Protein AF-A0AAN5IBJ8-F1 (afdb_monomer_lite)

Organism: NCBI:txid1317129

Foldseek 3Di:
DDPPDDADDFLAKWWFQQPPPLQSQAIAIKTFHDDDPPQKTWMAGAEPCRPVSIDIDHLADQGTGFPCLCVQQVTAYAYYDDPPQPQDPVRHRPSGDDPVVVCVVPVGHHDDRVSYHDDDPVRQPDDFQDWDWDQNPVVRDIAIWTFHDDRPPDTRIDGPPDDD

pLDDT: mean 85.01, std 14.8, range [40.03, 97.94]

Secondary structure (DSSP, 8-state):
---------TTEEEEEE-TT-TT--EEEEEEEEEE-GGGEEEEEESBGGGTTT-EEEETT-TTEE-TTHHHHHT-EEE--BSTT--B-TTS-B-SB--HHHHHHHH--EEPPGGGS----GGG----TT-EEEEEETTTTEEEEEEEEEEETT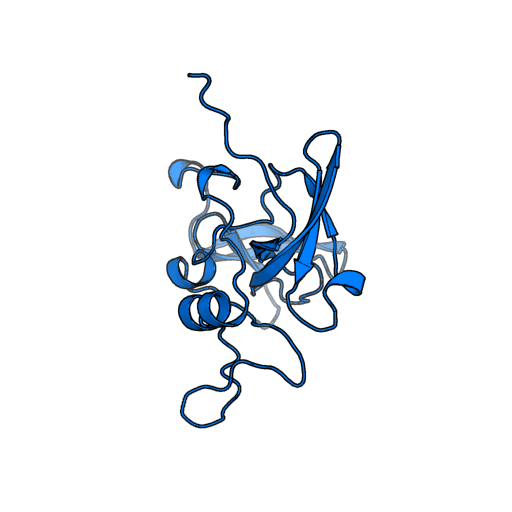EEEEEETTS--

Structure (mmCIF, N/CA/C/O backbone):
data_AF-A0AAN5IBJ8-F1
#
_entry.id   AF-A0AAN5IBJ8-F1
#
loop_
_atom_site.group_PDB
_atom_site.id
_atom_site.type_symbol
_atom_site.label_atom_id
_atom_site.label_alt_id
_atom_site.label_comp_id
_atom_site.label_asym_id
_atom_site.label_entity_id
_atom_site.label_seq_id
_atom_site.pdbx_PDB_ins_code
_atom_site.Cartn_x
_atom_site.Cartn_y
_atom_site.Cartn_z
_atom_site.occupancy
_atom_site.B_iso_or_equiv
_atom_site.auth_seq_id
_atom_site.auth_comp_id
_atom_site.auth_asym_id
_atom_site.auth_atom_id
_atom_site.pdbx_PDB_model_num
ATOM 1 N N . LYS A 1 1 ? -35.094 -5.297 6.565 1.00 40.03 1 LYS A N 1
ATOM 2 C CA . LYS A 1 1 ? -33.760 -5.161 7.195 1.00 40.03 1 LYS A CA 1
ATOM 3 C C . LYS A 1 1 ? -32.891 -4.425 6.191 1.00 40.03 1 LYS A C 1
ATOM 5 O O . LYS A 1 1 ? -32.681 -4.975 5.120 1.00 40.03 1 LYS A O 1
ATOM 10 N N . SER A 1 2 ? -32.530 -3.168 6.447 1.00 42.41 2 SER A N 1
ATOM 11 C CA . SER A 1 2 ? -31.579 -2.462 5.586 1.00 42.41 2 SER A CA 1
ATOM 12 C C . SER A 1 2 ? -30.247 -3.205 5.662 1.00 42.41 2 SER A C 1
ATOM 14 O O . SER A 1 2 ? -29.750 -3.482 6.752 1.00 42.41 2 SER A O 1
ATOM 16 N N . PHE A 1 3 ? -29.704 -3.598 4.514 1.00 45.28 3 PHE A N 1
ATOM 17 C CA . PHE A 1 3 ? -28.319 -4.032 4.442 1.00 45.28 3 PHE A CA 1
ATOM 18 C C . PHE A 1 3 ? -27.484 -2.782 4.686 1.00 45.28 3 PHE A C 1
ATOM 20 O O . PHE A 1 3 ? -27.369 -1.927 3.813 1.00 45.28 3 PHE A O 1
ATOM 27 N N . GLN A 1 4 ? -27.000 -2.614 5.912 1.00 48.22 4 GLN A N 1
ATOM 28 C CA . GLN A 1 4 ? -26.005 -1.598 6.201 1.00 48.22 4 GLN A CA 1
ATOM 29 C C . GLN A 1 4 ? -24.737 -2.066 5.487 1.00 48.22 4 GLN A C 1
ATOM 31 O O . GLN A 1 4 ? -24.116 -3.042 5.905 1.00 48.22 4 GLN A O 1
ATOM 36 N N . THR A 1 5 ? -24.418 -1.453 4.346 1.00 61.84 5 THR A N 1
ATOM 37 C CA . THR A 1 5 ? -23.117 -1.628 3.697 1.00 61.84 5 THR A CA 1
ATOM 38 C C . THR A 1 5 ? -22.049 -1.384 4.752 1.00 61.84 5 THR A C 1
ATOM 40 O O . THR A 1 5 ? -22.110 -0.379 5.467 1.00 61.84 5 THR A O 1
ATOM 43 N N . ALA A 1 6 ? -21.133 -2.340 4.914 1.00 77.81 6 ALA A N 1
ATOM 44 C CA . ALA A 1 6 ? -20.045 -2.197 5.866 1.00 77.81 6 ALA A CA 1
ATOM 45 C C . ALA A 1 6 ? -19.280 -0.902 5.541 1.00 77.81 6 ALA A C 1
ATOM 47 O O . ALA A 1 6 ? -19.110 -0.557 4.374 1.00 77.81 6 ALA A O 1
ATOM 48 N N . ALA A 1 7 ? -18.858 -0.174 6.570 1.00 90.69 7 ALA A N 1
ATOM 49 C CA . ALA A 1 7 ? -18.053 1.035 6.434 1.00 90.69 7 ALA A CA 1
ATOM 50 C C . ALA A 1 7 ? -16.693 0.821 7.101 1.00 90.69 7 ALA A C 1
ATOM 52 O O . ALA A 1 7 ? -16.579 -0.010 8.008 1.00 90.69 7 ALA A O 1
ATOM 53 N N . TRP A 1 8 ? -15.687 1.582 6.672 1.00 95.88 8 TRP A N 1
ATOM 54 C CA . TRP A 1 8 ? -14.395 1.648 7.350 1.00 95.88 8 TRP A CA 1
ATOM 55 C C . TRP A 1 8 ? -14.576 2.014 8.826 1.00 95.88 8 TRP A C 1
ATOM 57 O O . TRP A 1 8 ? -15.427 2.833 9.179 1.00 95.88 8 TRP A O 1
ATOM 67 N N . GLN A 1 9 ? -13.785 1.388 9.694 1.00 96.94 9 GLN A N 1
ATOM 68 C CA . GLN A 1 9 ? -13.801 1.614 11.139 1.00 96.94 9 GLN A CA 1
ATOM 69 C C . GLN A 1 9 ? -12.374 1.799 11.641 1.00 96.94 9 GLN A C 1
ATOM 71 O O . GLN A 1 9 ? -11.435 1.238 11.078 1.00 96.94 9 GLN A O 1
ATOM 76 N N . VAL A 1 10 ? -12.229 2.566 12.722 1.00 97.06 10 VAL A N 1
ATOM 77 C CA . VAL A 1 10 ? -10.973 2.640 13.478 1.00 97.06 10 VAL A CA 1
ATOM 78 C C . VAL A 1 10 ? -10.557 1.228 13.891 1.00 97.06 10 VAL A C 1
ATOM 80 O O . VAL A 1 10 ? -11.409 0.386 14.178 1.00 97.06 10 VAL A O 1
ATOM 83 N N . ASP A 1 11 ? -9.251 0.975 13.868 1.00 96.25 11 ASP A N 1
ATOM 84 C CA . ASP A 1 11 ? -8.629 -0.323 14.142 1.00 96.25 11 ASP A CA 1
ATOM 85 C C . ASP A 1 11 ? -8.910 -1.430 13.116 1.00 96.25 11 ASP A C 1
ATOM 87 O O . ASP A 1 11 ? -8.517 -2.582 13.324 1.00 96.25 11 ASP A O 1
ATOM 91 N N . MET A 1 12 ? -9.532 -1.105 11.976 1.00 97.75 12 MET A N 1
ATOM 92 C CA . MET A 1 12 ? -9.463 -2.002 10.827 1.00 97.75 12 MET A CA 1
ATOM 93 C C . MET A 1 12 ? -8.039 -2.051 10.276 1.00 97.75 12 MET A C 1
ATOM 95 O O . MET A 1 12 ? -7.380 -1.015 10.169 1.00 97.75 12 MET A O 1
ATOM 99 N N . VAL A 1 13 ? -7.584 -3.244 9.904 1.00 97.00 13 VAL A N 1
ATOM 100 C CA . VAL A 1 13 ? -6.256 -3.469 9.328 1.00 97.00 13 VAL A CA 1
ATOM 101 C C . VAL A 1 13 ? -6.323 -3.844 7.857 1.00 97.00 13 VAL A C 1
ATOM 103 O O . VAL A 1 13 ? -7.289 -4.453 7.388 1.00 97.00 13 VAL A O 1
ATOM 106 N N . CYS A 1 14 ? -5.274 -3.458 7.144 1.00 97.12 14 CYS A N 1
ATOM 107 C CA . CYS A 1 14 ? -5.078 -3.678 5.721 1.00 97.12 14 CYS A CA 1
ATOM 108 C C . CYS A 1 14 ? -3.578 -3.695 5.399 1.00 97.12 14 CYS A C 1
ATOM 110 O O . CYS A 1 14 ? -2.739 -3.591 6.294 1.00 97.12 14 CYS A O 1
ATOM 112 N N . GLU A 1 15 ? -3.244 -3.823 4.124 1.00 95.94 15 GLU A N 1
ATOM 113 C CA . GLU A 1 15 ? -1.896 -3.604 3.609 1.00 95.94 15 GLU A CA 1
ATOM 114 C C . GLU A 1 15 ? -1.864 -2.263 2.866 1.00 95.94 15 GLU A C 1
ATOM 116 O O . GLU A 1 15 ? -2.854 -1.856 2.253 1.00 95.94 15 GLU A O 1
ATOM 121 N N . MET A 1 16 ? -0.745 -1.546 2.926 1.00 94.06 16 MET A N 1
ATOM 122 C CA . MET A 1 16 ? -0.589 -0.253 2.261 1.00 94.06 16 MET A CA 1
ATOM 123 C C . MET A 1 16 ? 0.726 -0.174 1.502 1.00 94.06 16 MET A C 1
ATOM 125 O O . MET A 1 16 ? 1.728 -0.769 1.898 1.00 94.06 16 MET A O 1
ATOM 129 N N . PHE A 1 17 ? 0.713 0.600 0.423 1.00 90.62 17 PHE A N 1
ATOM 130 C CA . PHE A 1 17 ? 1.935 1.011 -0.244 1.00 90.62 17 PHE A CA 1
ATOM 131 C C . PHE A 1 17 ? 2.742 1.930 0.673 1.00 90.62 17 PHE A C 1
ATOM 133 O O . PHE A 1 17 ? 2.189 2.872 1.251 1.00 90.62 17 PHE A O 1
ATOM 140 N N . ASP A 1 18 ? 4.041 1.676 0.786 1.00 80.44 18 ASP A N 1
ATOM 141 C CA . ASP A 1 18 ? 4.931 2.548 1.536 1.00 80.44 18 ASP A CA 1
ATOM 142 C C . ASP A 1 18 ? 5.433 3.684 0.645 1.00 80.44 18 ASP A C 1
ATOM 144 O O . ASP A 1 18 ? 6.343 3.514 -0.159 1.00 80.44 18 ASP A O 1
ATOM 148 N N . ALA A 1 19 ? 4.835 4.867 0.782 1.00 69.31 19 ALA A N 1
ATOM 149 C CA . ALA A 1 19 ? 5.264 6.039 0.021 1.00 69.31 19 ALA A CA 1
ATOM 150 C C . ALA A 1 19 ? 6.676 6.525 0.404 1.00 69.31 19 ALA A C 1
ATOM 152 O O . ALA A 1 19 ? 7.254 7.320 -0.338 1.00 69.31 19 ALA A O 1
ATOM 153 N N . LEU A 1 20 ? 7.200 6.080 1.553 1.00 71.56 20 LEU A N 1
ATOM 154 C CA . LEU A 1 20 ? 8.535 6.413 2.044 1.00 71.56 20 LEU A CA 1
ATOM 155 C C . LEU A 1 20 ? 9.586 5.349 1.682 1.00 71.56 20 LEU A C 1
ATOM 157 O O . LEU A 1 20 ? 10.766 5.585 1.924 1.00 71.56 20 LEU A O 1
ATOM 161 N N . ASP A 1 21 ? 9.183 4.207 1.111 1.00 74.12 21 ASP A N 1
ATOM 162 C CA . ASP A 1 21 ? 10.122 3.197 0.615 1.00 74.12 21 ASP A CA 1
ATOM 163 C C . ASP A 1 21 ? 10.777 3.716 -0.665 1.00 74.12 21 ASP A C 1
ATOM 165 O O . ASP A 1 21 ? 10.096 3.953 -1.663 1.00 74.12 21 ASP A O 1
ATOM 169 N N . GLU A 1 22 ? 12.098 3.891 -0.650 1.00 64.94 22 GLU A N 1
ATOM 170 C CA . GLU A 1 22 ? 12.853 4.418 -1.796 1.00 64.94 22 GLU A CA 1
ATOM 171 C C . GLU A 1 22 ? 12.737 3.506 -3.026 1.00 64.94 22 GLU A C 1
ATOM 173 O O . GLU A 1 22 ? 12.699 3.991 -4.158 1.00 64.94 22 GLU A O 1
ATOM 178 N N . CYS A 1 23 ? 12.630 2.193 -2.797 1.00 65.56 23 CYS A N 1
ATOM 179 C CA . CYS A 1 23 ? 12.514 1.182 -3.847 1.00 65.56 23 CYS A CA 1
ATOM 180 C C . CYS A 1 23 ? 11.061 0.899 -4.256 1.00 65.56 23 CYS A C 1
ATOM 182 O O . CYS A 1 23 ? 10.834 0.219 -5.257 1.00 65.56 23 CYS A O 1
ATOM 184 N N . GLN A 1 24 ? 10.081 1.397 -3.495 1.00 71.06 24 GLN A N 1
ATOM 185 C CA . GLN A 1 24 ? 8.645 1.214 -3.725 1.00 71.06 24 GLN A CA 1
ATOM 186 C C . GLN A 1 24 ? 8.228 -0.235 -4.040 1.00 71.06 24 GLN A C 1
ATOM 188 O O . GLN A 1 24 ? 7.313 -0.498 -4.826 1.00 71.06 24 GLN A O 1
ATOM 193 N N . SER A 1 25 ? 8.925 -1.192 -3.432 1.00 77.69 25 SER A N 1
ATOM 194 C CA . SER A 1 25 ? 8.854 -2.616 -3.790 1.00 77.69 25 SER A CA 1
ATOM 195 C C . SER A 1 25 ? 8.187 -3.473 -2.716 1.00 77.69 25 SER A C 1
ATOM 197 O O . SER A 1 25 ? 7.932 -4.661 -2.929 1.00 77.69 25 SER A O 1
ATOM 199 N N . VAL A 1 26 ? 7.870 -2.863 -1.575 1.00 86.25 26 VAL A N 1
ATOM 200 C CA . VAL A 1 26 ? 7.297 -3.522 -0.402 1.00 86.25 26 VAL A CA 1
ATOM 201 C C . VAL A 1 26 ? 5.919 -2.957 -0.073 1.00 86.25 26 VAL A C 1
ATOM 203 O O . VAL A 1 26 ? 5.604 -1.798 -0.350 1.00 86.25 26 VAL A O 1
ATOM 206 N N . LEU A 1 27 ? 5.088 -3.783 0.559 1.00 91.75 27 LEU A N 1
ATOM 207 C CA . LEU A 1 27 ? 3.892 -3.320 1.256 1.00 91.75 27 LEU A CA 1
ATOM 208 C C . LEU A 1 27 ? 4.152 -3.326 2.760 1.00 91.75 27 LEU A C 1
ATOM 210 O O . LEU A 1 27 ? 4.954 -4.113 3.262 1.00 91.75 27 LEU A O 1
ATOM 214 N N . LYS A 1 28 ? 3.440 -2.473 3.490 1.00 91.44 28 LYS A N 1
ATOM 215 C CA . LYS A 1 28 ? 3.435 -2.455 4.955 1.00 91.44 28 LYS A CA 1
ATOM 216 C C . LYS A 1 28 ? 2.081 -2.889 5.484 1.00 91.44 28 LYS A C 1
ATOM 218 O O . LYS A 1 28 ? 1.041 -2.548 4.918 1.00 91.44 28 LYS A O 1
ATOM 223 N N . ALA A 1 29 ? 2.087 -3.600 6.605 1.00 93.06 29 ALA A N 1
ATOM 224 C CA . ALA A 1 29 ? 0.875 -3.784 7.387 1.00 93.06 29 ALA A CA 1
ATOM 225 C C . ALA A 1 29 ? 0.417 -2.441 7.954 1.00 93.06 29 ALA A C 1
ATOM 227 O O . ALA A 1 29 ? 1.237 -1.661 8.432 1.00 93.06 29 ALA A O 1
ATOM 228 N N . ALA A 1 30 ? -0.881 -2.172 7.899 1.00 95.00 30 ALA A N 1
ATOM 229 C CA . ALA A 1 30 ? -1.422 -0.859 8.196 1.00 95.00 30 ALA A CA 1
ATOM 230 C C . ALA A 1 30 ? -2.733 -0.930 8.969 1.00 95.00 30 ALA A C 1
ATOM 232 O O . ALA A 1 30 ? -3.483 -1.907 8.870 1.00 95.00 30 ALA A O 1
ATOM 233 N N . ARG A 1 31 ? -3.039 0.143 9.698 1.00 96.19 31 ARG A N 1
ATOM 234 C CA . ARG A 1 31 ? -4.265 0.272 10.488 1.00 96.19 31 ARG A CA 1
ATOM 235 C C . ARG A 1 31 ? -4.917 1.629 10.300 1.00 96.19 31 ARG A C 1
ATOM 237 O O . ARG A 1 31 ? -4.257 2.663 10.200 1.00 96.19 31 ARG A O 1
ATOM 244 N N . VAL A 1 32 ? -6.245 1.616 10.289 1.00 97.62 32 VAL A N 1
ATOM 245 C CA . VAL A 1 32 ? -7.067 2.824 10.281 1.00 97.62 32 VAL A CA 1
ATOM 246 C C . VAL A 1 32 ? -6.981 3.497 11.644 1.00 97.62 32 VAL A C 1
ATOM 248 O O . VAL A 1 32 ? -7.457 2.968 12.649 1.00 97.62 32 VAL A O 1
ATOM 251 N N . ILE A 1 33 ? -6.419 4.700 11.658 1.00 97.19 33 ILE A N 1
ATOM 252 C CA . ILE A 1 33 ? -6.295 5.548 12.846 1.00 97.19 33 ILE A CA 1
ATOM 253 C C . ILE A 1 33 ? -7.574 6.366 13.022 1.00 97.19 33 ILE A C 1
ATOM 255 O O . ILE A 1 33 ? -8.082 6.510 14.133 1.00 97.19 33 ILE A O 1
ATOM 259 N N . LYS A 1 34 ? -8.101 6.918 11.920 1.00 97.94 34 LYS A N 1
ATOM 260 C CA . LYS A 1 34 ? -9.319 7.741 11.911 1.00 97.94 34 LYS A CA 1
ATOM 261 C C . LYS A 1 34 ? -10.110 7.542 10.627 1.00 97.94 34 LYS A C 1
ATOM 263 O O . LYS A 1 34 ? -9.542 7.449 9.543 1.00 97.94 34 LYS A O 1
ATOM 268 N N . VAL A 1 35 ? -11.432 7.566 10.760 1.00 97.69 35 VAL A N 1
ATOM 269 C CA . VAL A 1 35 ? -12.362 7.698 9.635 1.00 97.69 35 VAL A CA 1
ATOM 270 C C . VAL A 1 35 ? -12.777 9.162 9.561 1.00 97.69 35 VAL A C 1
ATOM 272 O O . VAL A 1 35 ? -13.196 9.739 10.565 1.00 97.69 35 VAL A O 1
ATOM 275 N N . LEU A 1 36 ? -12.606 9.769 8.394 1.00 97.31 36 LEU A N 1
ATOM 276 C CA . LEU A 1 36 ? -12.864 11.181 8.139 1.00 97.31 36 LEU A CA 1
ATOM 277 C C . LEU A 1 36 ? -14.116 11.332 7.250 1.00 97.31 36 LEU A C 1
ATOM 279 O O . LEU A 1 36 ? -14.582 10.354 6.656 1.00 97.31 36 LEU A O 1
ATOM 283 N N . PRO A 1 37 ? -14.703 12.540 7.164 1.00 95.94 37 PRO A N 1
ATOM 284 C CA . PRO A 1 37 ? -15.822 12.805 6.264 1.00 95.94 37 PRO A CA 1
ATOM 285 C C . PRO A 1 37 ? -15.495 12.491 4.798 1.00 95.94 37 PRO A C 1
ATOM 287 O O . PRO A 1 37 ? -14.333 12.393 4.414 1.00 95.94 37 PRO A O 1
ATOM 290 N N . GLU A 1 38 ? -16.539 12.353 3.978 1.00 93.62 38 GLU A N 1
ATOM 291 C CA . GLU A 1 38 ? -16.425 12.244 2.511 1.00 93.62 38 GLU A CA 1
ATOM 292 C C . GLU A 1 38 ? -15.565 11.065 2.020 1.00 93.62 38 GLU A C 1
ATOM 294 O O . GLU A 1 38 ? -14.964 11.110 0.953 1.00 93.62 38 GLU A O 1
ATOM 299 N N . GLY A 1 39 ? -15.526 9.978 2.795 1.00 93.69 39 GLY A N 1
ATOM 300 C CA . GLY A 1 39 ? -14.838 8.749 2.405 1.00 93.69 39 GLY A CA 1
ATOM 301 C C . GLY A 1 39 ? -13.326 8.783 2.612 1.00 93.69 39 GLY A C 1
ATOM 302 O O . GLY A 1 39 ? -12.645 7.873 2.149 1.00 93.69 39 GLY A O 1
ATOM 303 N N . PHE A 1 40 ? -12.781 9.788 3.296 1.00 97.19 40 PHE A N 1
ATOM 304 C CA . PHE A 1 40 ? -11.366 9.809 3.653 1.00 97.19 40 PHE A CA 1
ATOM 305 C C . PHE A 1 40 ? -11.078 8.949 4.889 1.00 97.19 40 PHE A C 1
ATOM 307 O O . PHE A 1 40 ? -11.870 8.869 5.827 1.00 97.19 40 PHE A O 1
ATOM 314 N N . VAL A 1 41 ? -9.910 8.319 4.908 1.00 97.44 41 VAL A N 1
ATOM 315 C CA . VAL A 1 41 ? -9.393 7.539 6.033 1.00 97.44 41 VAL A CA 1
ATOM 316 C C . VAL A 1 41 ? -7.947 7.939 6.298 1.00 97.44 41 VAL A C 1
ATOM 318 O O . VAL A 1 41 ? -7.158 8.116 5.370 1.00 97.44 41 VAL A O 1
ATOM 321 N N . GLN A 1 42 ? -7.605 8.105 7.574 1.00 97.38 42 GLN A N 1
ATOM 322 C CA . GLN A 1 42 ? -6.221 8.220 8.013 1.00 97.38 42 GLN A CA 1
ATOM 323 C C . GLN A 1 42 ? -5.719 6.817 8.346 1.00 97.38 42 GLN A C 1
ATOM 325 O O . GLN A 1 42 ? -6.260 6.163 9.243 1.00 97.38 42 GLN A O 1
ATOM 330 N N . VAL A 1 43 ? -4.695 6.371 7.630 1.00 96.50 43 VAL A N 1
ATOM 331 C CA . VAL A 1 43 ? -4.111 5.032 7.740 1.00 96.50 43 VAL A CA 1
ATOM 332 C C . VAL A 1 43 ? -2.619 5.190 7.980 1.00 96.50 43 VAL A C 1
ATOM 334 O O . VAL A 1 43 ? -1.990 6.035 7.348 1.00 96.50 43 VAL A O 1
ATOM 337 N N . GLY A 1 44 ? -2.057 4.412 8.897 1.00 94.06 44 GLY A N 1
ATOM 338 C CA . GLY A 1 44 ? -0.618 4.402 9.142 1.00 94.06 44 GLY A CA 1
ATOM 339 C C . GLY A 1 44 ? -0.065 2.986 9.207 1.00 94.06 44 GLY A C 1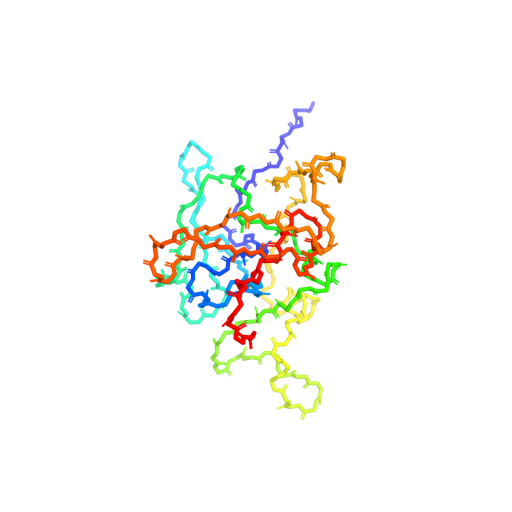
ATOM 340 O O . GLY A 1 44 ? -0.836 2.050 9.458 1.00 94.06 44 GLY A O 1
ATOM 341 N N . PRO A 1 45 ? 1.247 2.824 8.979 1.00 92.06 45 PRO A N 1
ATOM 342 C CA . PRO A 1 45 ? 1.898 1.534 9.115 1.00 92.06 45 PRO A CA 1
ATOM 343 C C . PRO A 1 45 ? 1.828 1.075 10.571 1.00 92.06 45 PRO A C 1
ATOM 345 O O . PRO A 1 45 ? 1.933 1.878 11.496 1.00 92.06 45 PRO A O 1
ATOM 348 N N . GLU A 1 46 ? 1.642 -0.218 10.800 1.00 89.31 46 GLU A N 1
ATOM 349 C CA . GLU A 1 46 ? 1.708 -0.752 12.154 1.00 89.31 46 GLU A CA 1
ATOM 350 C C . GLU A 1 46 ? 3.115 -0.551 12.736 1.00 89.31 46 GLU A C 1
ATOM 352 O O . GLU A 1 46 ? 4.116 -0.714 12.044 1.00 89.31 46 GLU A O 1
ATOM 357 N N . GLY A 1 47 ? 3.200 -0.201 14.021 1.00 85.56 47 GLY A N 1
ATOM 358 C CA . GLY A 1 47 ? 4.470 0.048 14.709 1.00 85.56 47 GLY A CA 1
ATOM 359 C C . GLY A 1 47 ? 4.494 1.375 15.462 1.00 85.56 47 GLY A C 1
ATOM 360 O O . GLY A 1 47 ? 3.462 2.027 15.640 1.00 85.56 47 GLY A O 1
ATOM 361 N N . ALA A 1 48 ? 5.683 1.755 15.934 1.00 83.94 48 ALA A N 1
ATOM 362 C CA . ALA A 1 48 ? 5.892 3.011 16.659 1.00 83.94 48 ALA A CA 1
ATOM 363 C C . ALA A 1 48 ? 5.571 4.247 15.797 1.00 83.94 48 ALA A C 1
ATOM 365 O O . ALA A 1 48 ? 5.034 5.234 16.302 1.00 83.94 48 ALA A O 1
ATOM 366 N N . ASP A 1 49 ? 5.814 4.141 14.492 1.00 84.94 49 ASP A N 1
ATOM 367 C CA . ASP A 1 49 ? 5.712 5.243 13.535 1.00 84.94 49 ASP A CA 1
ATOM 368 C C . ASP A 1 49 ? 4.297 5.406 12.954 1.00 84.94 49 ASP A C 1
ATOM 370 O O . ASP A 1 49 ? 4.077 6.200 12.043 1.00 84.94 49 ASP A O 1
ATOM 374 N N . ILE A 1 50 ? 3.293 4.693 13.489 1.00 90.25 50 ILE A N 1
ATOM 375 C CA . ILE A 1 50 ? 1.926 4.696 12.944 1.00 90.25 50 ILE A CA 1
ATOM 376 C C . ILE A 1 50 ? 1.339 6.100 12.791 1.00 90.25 50 ILE A C 1
ATOM 378 O O . ILE A 1 50 ? 0.595 6.348 11.852 1.00 90.25 50 ILE A O 1
ATOM 382 N N . VAL A 1 51 ? 1.656 7.031 13.695 1.00 90.62 51 VAL A N 1
ATOM 383 C CA . VAL A 1 51 ? 1.157 8.412 13.618 1.00 90.62 51 VAL A CA 1
ATOM 384 C C . VAL A 1 51 ? 2.006 9.259 12.672 1.00 90.62 51 VAL A C 1
ATOM 386 O O . VAL A 1 51 ? 1.441 10.007 11.872 1.00 90.62 51 VAL A O 1
ATOM 389 N N . THR A 1 52 ? 3.334 9.165 12.767 1.00 90.25 52 THR A N 1
ATOM 390 C CA . THR A 1 52 ? 4.274 9.999 11.999 1.00 90.25 52 THR A CA 1
ATOM 391 C C . THR A 1 52 ? 4.237 9.671 10.515 1.00 90.25 52 THR A C 1
ATOM 393 O O . THR A 1 52 ? 4.237 10.584 9.695 1.00 90.25 52 THR A O 1
ATOM 396 N N . ASP A 1 53 ? 4.094 8.389 10.195 1.00 89.25 53 ASP A N 1
ATOM 397 C CA . ASP A 1 53 ? 4.111 7.864 8.831 1.00 89.25 53 ASP A CA 1
ATOM 398 C C . ASP A 1 53 ? 2.683 7.618 8.316 1.00 89.25 53 ASP A C 1
ATOM 400 O O . ASP A 1 53 ? 2.466 6.928 7.318 1.00 89.25 53 ASP A O 1
ATOM 404 N N . SER A 1 54 ? 1.675 8.167 9.005 1.00 93.75 54 SER A N 1
ATOM 405 C CA . SER A 1 54 ? 0.293 8.084 8.542 1.00 93.75 54 SER A CA 1
ATOM 406 C C . SER A 1 54 ? 0.039 8.964 7.329 1.00 93.75 54 SER A C 1
ATOM 408 O O . SER A 1 54 ? 0.533 10.084 7.206 1.00 93.75 54 SER A O 1
ATOM 410 N N . ILE A 1 55 ? -0.836 8.472 6.463 1.00 94.69 55 ILE A N 1
ATOM 411 C CA . ILE A 1 55 ? -1.339 9.189 5.303 1.00 94.69 55 ILE A CA 1
ATOM 412 C C . ILE A 1 55 ? -2.853 9.335 5.396 1.00 94.69 55 ILE A C 1
ATOM 414 O O . ILE A 1 55 ? -3.548 8.523 6.011 1.00 94.69 55 ILE A O 1
ATOM 418 N N . ILE A 1 56 ? -3.377 10.377 4.756 1.00 96.12 56 ILE A N 1
ATOM 419 C CA . ILE A 1 56 ? -4.814 10.553 4.554 1.00 96.12 56 ILE A CA 1
ATOM 420 C C . ILE A 1 56 ? -5.115 10.245 3.096 1.00 96.12 56 ILE A C 1
ATOM 422 O O . ILE A 1 56 ? -4.574 10.883 2.196 1.00 96.12 56 ILE A O 1
ATOM 426 N N . VAL A 1 57 ? -5.999 9.279 2.867 1.00 96.00 57 VAL A N 1
ATOM 427 C CA . VAL A 1 57 ? -6.412 8.868 1.525 1.00 96.00 57 VAL A CA 1
ATOM 428 C C . VAL A 1 57 ? -7.912 8.681 1.442 1.00 96.00 57 VAL A C 1
ATOM 430 O O . VAL A 1 57 ? -8.570 8.377 2.433 1.00 96.00 57 VAL A O 1
ATOM 433 N N . HIS A 1 58 ? -8.466 8.845 0.245 1.00 96.31 58 HIS A N 1
ATOM 434 C CA . HIS A 1 58 ? -9.841 8.435 -0.010 1.00 96.31 58 HIS A CA 1
ATOM 435 C C . HIS A 1 58 ? -9.938 6.900 -0.007 1.00 96.31 58 HIS A C 1
ATOM 437 O O . HIS A 1 58 ? -9.037 6.218 -0.491 1.00 96.31 58 HIS A O 1
ATOM 443 N N . GLN A 1 59 ? -11.043 6.348 0.489 1.00 94.19 59 GLN A N 1
ATOM 444 C CA . GLN A 1 59 ? -11.293 4.905 0.597 1.00 94.19 59 GLN A CA 1
ATOM 445 C C . GLN A 1 59 ? -11.219 4.154 -0.740 1.00 94.19 59 GLN A C 1
ATOM 447 O O . GLN A 1 59 ? -10.958 2.960 -0.756 1.00 94.19 59 GLN A O 1
ATOM 452 N N . SER A 1 60 ? -11.423 4.845 -1.867 1.00 92.75 60 SER A N 1
ATOM 453 C CA . SER A 1 60 ? -11.277 4.263 -3.210 1.00 92.75 60 SER A CA 1
ATOM 454 C C . SER A 1 60 ? -9.844 4.319 -3.753 1.00 92.75 60 SER A C 1
ATOM 456 O O . SER A 1 60 ? -9.634 4.051 -4.936 1.00 92.75 60 SER A O 1
ATOM 458 N N . SER A 1 61 ? -8.876 4.764 -2.948 1.00 93.88 61 SER A N 1
ATOM 459 C CA . SER A 1 61 ? -7.490 4.926 -3.377 1.00 93.88 61 SER A CA 1
ATOM 460 C C . SER A 1 61 ? -6.871 3.578 -3.762 1.00 93.88 61 SER A C 1
ATOM 462 O O . SER A 1 61 ? -7.045 2.591 -3.043 1.00 93.88 61 SER A O 1
ATOM 464 N N . PRO A 1 62 ? -6.081 3.519 -4.847 1.00 92.75 62 PRO A N 1
ATOM 465 C CA . PRO A 1 62 ? -5.397 2.304 -5.265 1.00 92.75 62 PRO A CA 1
ATOM 466 C C . PRO A 1 62 ? -4.129 2.021 -4.444 1.00 92.75 62 PRO A C 1
ATOM 468 O O . PRO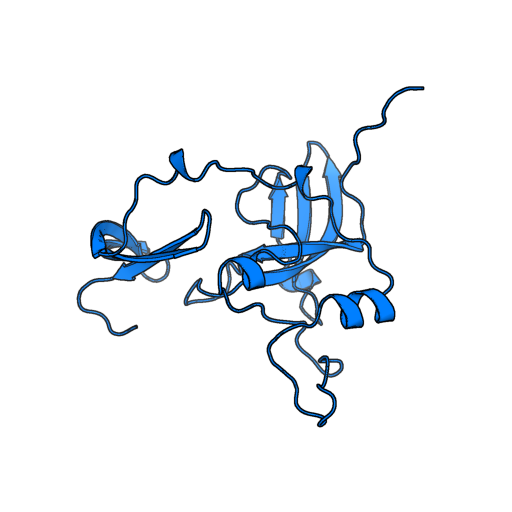 A 1 62 ? -3.319 1.198 -4.852 1.00 92.75 62 PRO A O 1
ATOM 471 N N . ILE A 1 63 ? -3.886 2.670 -3.309 1.00 93.06 63 ILE A N 1
ATOM 472 C CA . ILE A 1 63 ? -2.666 2.410 -2.517 1.00 93.06 63 ILE A CA 1
ATOM 473 C C . ILE A 1 63 ? -2.922 1.588 -1.252 1.00 93.06 63 ILE A C 1
ATOM 475 O O . ILE A 1 63 ? -1.992 1.315 -0.499 1.00 93.06 63 ILE A O 1
ATOM 479 N N . LEU A 1 64 ? -4.176 1.191 -1.034 1.00 95.75 64 LEU A N 1
ATOM 480 C CA . LEU A 1 64 ? -4.584 0.270 0.019 1.00 95.75 64 LEU A CA 1
ATOM 481 C C . LEU A 1 64 ? -4.935 -1.091 -0.594 1.00 95.75 64 LEU A C 1
ATOM 483 O O . LEU A 1 64 ? -5.469 -1.169 -1.708 1.00 95.75 64 LEU A O 1
ATOM 487 N N . PHE A 1 65 ? -4.654 -2.157 0.147 1.00 96.00 65 PHE A N 1
ATOM 488 C CA . PHE A 1 65 ? -4.802 -3.540 -0.294 1.00 96.00 65 PHE A CA 1
ATOM 489 C C . PHE A 1 65 ? -5.404 -4.410 0.817 1.00 96.00 65 PHE A C 1
ATOM 491 O O . PHE A 1 65 ? -5.169 -4.147 2.003 1.00 96.00 65 PHE A O 1
ATOM 498 N N . PRO A 1 66 ? -6.179 -5.448 0.461 1.00 96.69 66 PRO A N 1
ATOM 499 C CA . PRO A 1 66 ? -6.693 -6.390 1.443 1.00 96.69 66 PRO A CA 1
ATOM 500 C C . PRO A 1 66 ? -5.556 -7.165 2.111 1.00 96.69 66 PRO A C 1
ATOM 502 O O . PRO A 1 66 ? -4.491 -7.379 1.533 1.00 96.69 66 PRO A O 1
ATOM 505 N N . VAL A 1 67 ? -5.811 -7.613 3.338 1.00 96.06 67 VAL A N 1
ATOM 506 C CA . VAL A 1 67 ? -4.906 -8.505 4.069 1.00 96.06 67 VAL A CA 1
ATOM 507 C C . VAL A 1 67 ? -4.652 -9.769 3.245 1.00 96.06 67 VAL A C 1
ATOM 509 O O . VAL A 1 67 ? -5.590 -10.486 2.905 1.00 96.06 67 VAL A O 1
ATOM 512 N N . GLY A 1 68 ? -3.382 -10.059 2.958 1.00 94.00 68 GLY A N 1
ATOM 513 C CA . GLY A 1 68 ? -2.951 -11.208 2.164 1.00 94.00 68 GLY A CA 1
ATOM 514 C C . GLY A 1 68 ? -2.566 -10.884 0.719 1.00 94.00 68 GLY A C 1
ATOM 515 O O . GLY A 1 68 ? -1.976 -11.752 0.073 1.00 94.00 68 GLY A O 1
ATOM 516 N N . TYR A 1 69 ? -2.816 -9.663 0.229 1.00 94.81 69 TYR A N 1
ATOM 517 C CA . TYR A 1 69 ? -2.479 -9.254 -1.140 1.00 94.81 69 TYR A CA 1
ATOM 518 C C . TYR A 1 69 ? -0.982 -9.427 -1.441 1.00 94.81 69 TYR A C 1
ATOM 520 O O . TYR A 1 69 ? -0.608 -9.982 -2.476 1.00 94.81 69 TYR A O 1
ATOM 528 N N . ALA A 1 70 ? -0.113 -9.012 -0.517 1.00 92.94 70 ALA A N 1
ATOM 529 C CA . ALA A 1 70 ? 1.331 -9.155 -0.649 1.00 92.94 70 ALA A CA 1
ATOM 530 C C . ALA A 1 70 ? 1.743 -10.622 -0.831 1.00 92.94 70 ALA A C 1
ATOM 532 O O . ALA A 1 70 ? 2.470 -10.967 -1.763 1.00 92.94 70 ALA A O 1
ATOM 533 N N . LYS A 1 71 ? 1.209 -11.510 0.016 1.00 92.38 71 LYS A N 1
ATOM 534 C CA . LYS A 1 71 ? 1.477 -12.950 -0.053 1.00 92.38 71 LYS A CA 1
ATOM 535 C C . LYS A 1 71 ? 0.983 -13.551 -1.368 1.00 92.38 71 LYS A C 1
ATOM 537 O O . LYS A 1 71 ? 1.720 -14.306 -1.998 1.00 92.38 71 LYS A O 1
ATOM 542 N N . GLU A 1 72 ? -0.239 -13.220 -1.780 1.00 93.81 72 GLU A N 1
ATOM 543 C CA . GLU A 1 72 ? -0.843 -13.715 -3.023 1.00 93.81 72 GLU A CA 1
ATOM 544 C C . GLU A 1 72 ? -0.003 -13.347 -4.248 1.00 93.81 72 GLU A C 1
ATOM 546 O O . GLU A 1 72 ? 0.216 -14.172 -5.136 1.00 93.81 72 GLU A O 1
ATOM 551 N N . HIS A 1 73 ? 0.526 -12.126 -4.274 1.00 91.88 73 HIS A N 1
ATOM 552 C CA . HIS A 1 73 ? 1.270 -11.616 -5.417 1.00 91.88 73 HIS A CA 1
ATOM 553 C C . HIS A 1 73 ? 2.789 -11.703 -5.263 1.00 91.88 73 HIS A C 1
ATOM 555 O O . HIS A 1 73 ? 3.506 -11.213 -6.131 1.00 91.88 73 HIS A O 1
ATOM 561 N N . SER A 1 74 ? 3.309 -12.378 -4.232 1.00 91.00 74 SER A N 1
ATOM 562 C CA . SER A 1 74 ? 4.756 -12.479 -3.971 1.00 91.00 74 SER A CA 1
ATOM 563 C C . SER A 1 74 ? 5.430 -11.100 -3.902 1.00 91.00 74 SER A C 1
ATOM 565 O O . SER A 1 74 ? 6.393 -10.829 -4.628 1.00 91.00 74 SER A O 1
ATOM 567 N N . ILE A 1 75 ? 4.852 -10.220 -3.087 1.00 90.31 75 ILE A N 1
ATOM 568 C CA . ILE A 1 75 ? 5.396 -8.928 -2.668 1.00 90.31 75 ILE A CA 1
ATOM 569 C C . ILE A 1 75 ? 5.818 -9.073 -1.204 1.00 90.31 75 ILE A C 1
ATOM 571 O O . ILE A 1 75 ? 5.130 -9.732 -0.421 1.00 90.31 75 ILE A O 1
ATOM 575 N N . THR A 1 76 ? 6.934 -8.462 -0.821 1.00 88.25 76 THR A N 1
ATOM 576 C CA . THR A 1 76 ? 7.371 -8.449 0.577 1.00 88.25 76 THR A CA 1
ATOM 577 C C . THR A 1 76 ? 6.407 -7.615 1.415 1.00 88.25 76 THR A C 1
ATOM 579 O O . THR A 1 76 ? 6.131 -6.460 1.086 1.00 88.25 76 THR A O 1
ATOM 582 N N . LEU A 1 77 ? 5.903 -8.200 2.503 1.00 88.81 77 LEU A N 1
ATOM 583 C CA . LEU A 1 77 ? 5.105 -7.499 3.501 1.00 88.81 77 LEU A CA 1
ATOM 584 C C . LEU A 1 77 ? 5.964 -7.218 4.728 1.00 88.81 77 LEU A C 1
ATOM 586 O O . LEU A 1 77 ? 6.314 -8.143 5.458 1.00 88.81 77 LEU A O 1
ATOM 590 N N . GLN A 1 78 ? 6.244 -5.946 4.973 1.00 85.31 78 GLN A N 1
ATOM 591 C CA . GLN A 1 78 ? 6.919 -5.506 6.183 1.00 85.31 78 GLN A CA 1
ATOM 592 C C . GLN A 1 78 ? 5.935 -5.457 7.354 1.00 85.31 78 GLN A C 1
ATOM 594 O O . GLN A 1 78 ? 4.868 -4.831 7.283 1.00 85.31 78 GLN A O 1
ATOM 599 N N . GLY A 1 79 ? 6.308 -6.137 8.437 1.00 79.94 79 GLY A N 1
ATOM 600 C CA . GLY A 1 79 ? 5.607 -6.070 9.713 1.00 79.94 79 GLY A CA 1
ATOM 601 C C . GLY A 1 79 ? 5.885 -4.787 10.512 1.00 79.94 79 GLY A C 1
ATOM 602 O O . GLY A 1 79 ? 6.611 -3.899 10.059 1.00 79.94 79 GLY A O 1
ATOM 603 N N . PRO A 1 80 ? 5.306 -4.683 11.721 1.00 78.06 80 PRO A N 1
ATOM 604 C CA . PRO A 1 80 ? 5.534 -3.553 12.610 1.00 78.06 80 PRO A CA 1
ATOM 605 C C . PRO A 1 80 ? 7.001 -3.429 13.032 1.00 78.06 80 PRO A C 1
ATOM 607 O O . PRO A 1 80 ? 7.601 -4.412 13.458 1.00 78.06 80 PRO A O 1
ATOM 610 N N . LYS A 1 81 ? 7.563 -2.215 12.987 1.00 69.50 81 LYS A N 1
ATOM 611 C CA . LYS A 1 81 ? 8.917 -1.926 13.497 1.00 69.50 81 LYS A CA 1
ATOM 612 C C . LYS A 1 81 ? 8.912 -1.708 15.024 1.00 69.50 81 LYS A C 1
ATOM 614 O O . LYS A 1 81 ? 7.990 -1.079 15.551 1.00 69.50 81 LYS A O 1
ATOM 619 N N . GLY A 1 82 ? 9.958 -2.174 15.721 1.00 59.06 82 GLY A N 1
ATOM 620 C CA . GLY A 1 82 ? 10.234 -1.893 17.146 1.00 59.06 82 GLY A CA 1
ATOM 621 C C . GLY A 1 82 ? 10.269 -3.124 18.069 1.00 59.06 82 GLY A C 1
ATOM 622 O O . GLY A 1 82 ? 10.167 -4.253 17.606 1.00 59.06 82 GLY A O 1
ATOM 623 N N . ASP A 1 83 ? 10.371 -2.900 19.386 1.00 45.00 83 ASP A N 1
ATOM 624 C CA . ASP A 1 83 ? 10.629 -3.913 20.442 1.00 45.00 83 ASP A CA 1
ATOM 625 C C . ASP A 1 83 ? 9.582 -5.044 20.574 1.00 45.00 83 ASP A C 1
ATOM 627 O O . ASP A 1 83 ? 9.753 -5.969 21.364 1.00 45.00 83 ASP A O 1
ATOM 631 N N . ASN A 1 84 ? 8.488 -4.979 19.811 1.00 50.12 84 ASN A N 1
ATOM 632 C CA . ASN A 1 84 ? 7.433 -5.994 19.754 1.00 50.12 84 ASN A CA 1
ATOM 633 C C . ASN A 1 84 ? 7.246 -6.519 18.321 1.00 50.12 84 ASN A C 1
ATOM 635 O O . ASN A 1 84 ? 6.111 -6.666 17.860 1.00 50.12 84 ASN A O 1
ATOM 639 N N . VAL A 1 85 ? 8.350 -6.744 17.605 1.00 58.91 85 VAL A N 1
ATOM 640 C CA . VAL A 1 85 ? 8.346 -7.538 16.373 1.00 58.91 85 VAL A CA 1
ATOM 641 C C . VAL A 1 85 ? 7.847 -8.946 16.677 1.00 58.91 85 VAL A C 1
ATOM 643 O O . VAL A 1 85 ? 8.142 -9.521 17.728 1.00 58.91 85 VAL A O 1
ATOM 646 N N . ASP A 1 86 ? 7.069 -9.489 15.746 1.00 53.59 86 ASP A N 1
ATOM 647 C CA . ASP A 1 86 ? 6.646 -10.879 15.786 1.00 53.59 86 ASP A CA 1
ATOM 648 C C . ASP A 1 86 ? 7.875 -11.747 15.573 1.00 53.59 86 ASP A C 1
ATOM 650 O O . ASP A 1 86 ? 8.271 -12.019 14.445 1.00 53.59 86 ASP A O 1
ATOM 654 N N . LEU A 1 87 ? 8.500 -12.139 16.679 1.00 52.03 87 LEU A N 1
ATOM 655 C CA . LEU A 1 87 ? 9.541 -13.142 16.629 1.00 52.03 87 LEU A CA 1
ATOM 656 C C . LEU A 1 87 ? 8.902 -14.454 16.161 1.00 52.03 87 LEU A C 1
ATOM 658 O O . LEU A 1 87 ? 7.836 -14.847 16.656 1.00 52.03 87 LEU A O 1
ATOM 662 N N . ASP A 1 88 ? 9.533 -15.111 15.196 1.00 53.38 88 ASP A N 1
ATOM 663 C CA . ASP A 1 88 ? 9.206 -16.480 14.836 1.00 53.38 88 ASP A CA 1
ATOM 664 C C . ASP A 1 88 ? 9.427 -17.414 16.044 1.00 53.38 88 ASP A C 1
ATOM 666 O O . ASP A 1 88 ? 9.905 -17.022 17.116 1.00 53.38 88 ASP A O 1
ATOM 670 N N . GLU A 1 89 ? 9.074 -18.688 15.891 1.00 49.34 89 GLU A N 1
ATOM 671 C CA . GLU A 1 89 ? 9.257 -19.702 16.939 1.00 49.34 89 GLU A CA 1
ATOM 672 C C . GLU A 1 89 ? 10.720 -19.885 17.394 1.00 49.34 89 GLU A C 1
ATOM 674 O O . GLU A 1 89 ? 10.959 -20.464 18.454 1.00 49.34 89 GLU A O 1
ATOM 679 N N . ASN A 1 90 ? 11.684 -19.343 16.642 1.00 49.00 90 ASN A N 1
ATOM 680 C CA . ASN A 1 90 ? 13.115 -19.395 16.921 1.00 49.00 90 ASN A CA 1
ATOM 681 C C . ASN A 1 90 ? 13.662 -18.096 17.539 1.00 49.00 90 ASN A C 1
ATOM 683 O O . ASN A 1 90 ? 14.864 -18.003 17.793 1.00 49.00 90 ASN A O 1
ATOM 687 N N . GLY A 1 91 ? 12.815 -17.097 17.809 1.00 48.00 91 GLY A N 1
ATOM 688 C CA . GLY A 1 91 ? 13.253 -15.815 18.362 1.00 48.00 91 GLY A CA 1
ATOM 689 C C . GLY A 1 91 ? 13.886 -14.874 17.329 1.00 48.00 91 GLY A C 1
ATOM 690 O O . GLY A 1 91 ? 14.494 -13.878 17.721 1.00 48.00 91 GLY A O 1
ATOM 691 N N . SER A 1 92 ? 13.764 -15.175 16.033 1.00 47.81 92 SER A N 1
ATOM 692 C CA . SER A 1 92 ? 14.168 -14.295 14.938 1.00 47.81 92 SER A CA 1
ATOM 693 C C . SER A 1 92 ? 13.027 -13.338 14.631 1.00 47.81 92 SER A C 1
ATOM 695 O O . SER A 1 92 ? 11.886 -13.772 14.508 1.00 47.81 92 SER A O 1
ATOM 697 N N . ALA A 1 93 ? 13.306 -12.043 14.481 1.00 52.88 93 ALA A N 1
ATOM 698 C CA . ALA A 1 93 ? 12.348 -11.152 13.842 1.00 52.88 93 ALA A CA 1
ATOM 699 C C . ALA A 1 93 ? 12.239 -11.606 12.387 1.00 52.88 93 ALA A C 1
ATOM 701 O O . ALA A 1 93 ? 13.082 -11.257 11.564 1.00 52.88 93 ALA A O 1
ATOM 702 N N . ASP A 1 94 ? 11.257 -12.448 12.080 1.00 48.03 94 ASP A N 1
ATOM 703 C CA . ASP A 1 94 ? 10.888 -12.647 10.692 1.00 48.03 94 ASP A CA 1
ATOM 704 C C . ASP A 1 94 ? 10.447 -11.258 10.213 1.00 48.03 94 ASP A C 1
ATOM 706 O O . ASP A 1 94 ? 9.498 -10.676 10.746 1.00 48.03 94 ASP A O 1
ATOM 710 N N . GLU A 1 95 ? 11.158 -10.672 9.244 1.00 56.38 95 GLU A N 1
ATOM 711 C CA . GLU A 1 95 ? 10.741 -9.395 8.636 1.00 56.38 95 GLU A CA 1
ATOM 712 C C . GLU A 1 95 ? 9.324 -9.502 8.035 1.00 56.38 95 GLU A C 1
ATOM 714 O O . GLU A 1 95 ? 8.657 -8.496 7.773 1.00 56.38 95 GLU A O 1
ATOM 719 N N . VAL A 1 96 ? 8.861 -10.743 7.842 1.00 67.44 96 VAL A N 1
ATOM 720 C CA . VAL A 1 96 ? 7.596 -11.135 7.241 1.00 67.44 96 VAL A CA 1
ATOM 721 C C . VAL A 1 96 ? 6.507 -11.298 8.304 1.00 67.44 96 VAL A C 1
ATOM 723 O O . VAL A 1 96 ? 6.489 -12.238 9.097 1.00 67.44 96 VAL A O 1
ATOM 726 N N . LEU A 1 97 ? 5.516 -10.408 8.270 1.00 81.81 97 LEU A N 1
ATOM 727 C CA . LEU A 1 97 ? 4.368 -10.453 9.176 1.00 81.81 97 LEU A CA 1
ATOM 728 C C . LEU A 1 97 ? 3.505 -11.718 8.996 1.00 81.81 97 LEU A C 1
ATOM 730 O O . LEU A 1 97 ? 2.999 -11.999 7.907 1.00 81.81 97 LEU A O 1
ATOM 734 N N . ASN A 1 98 ? 3.180 -12.397 10.103 1.00 85.25 98 ASN A N 1
ATOM 735 C CA . ASN A 1 98 ? 2.124 -13.411 10.141 1.00 85.25 98 ASN A CA 1
ATOM 736 C C . ASN A 1 98 ? 0.782 -12.819 10.611 1.00 85.25 98 ASN A C 1
ATOM 738 O O . ASN A 1 98 ? 0.530 -12.672 11.811 1.00 85.25 98 ASN A O 1
ATOM 742 N N . TRP A 1 99 ? -0.127 -12.557 9.666 1.00 89.38 99 TRP A N 1
ATOM 743 C CA . TRP A 1 99 ? -1.449 -11.984 9.946 1.00 89.38 99 TRP A CA 1
ATOM 744 C C . TRP A 1 99 ? -2.285 -12.770 10.968 1.00 89.38 99 TRP A C 1
ATOM 746 O O . TRP A 1 99 ? -2.972 -12.158 11.782 1.00 89.38 99 TRP A O 1
ATOM 756 N N . VAL A 1 100 ? -2.233 -14.107 10.972 1.00 89.31 100 VAL A N 1
ATOM 757 C CA . VAL A 1 100 ? -3.056 -14.933 11.880 1.00 89.31 100 VAL A CA 1
ATOM 758 C C . VAL A 1 100 ? -2.639 -14.709 13.330 1.00 89.31 100 VAL A C 1
ATOM 760 O O . VAL A 1 100 ? -3.476 -14.416 14.189 1.00 89.31 100 VAL A O 1
ATOM 763 N N . SER A 1 101 ? -1.340 -14.818 13.601 1.00 85.31 101 SER A N 1
ATOM 764 C CA . SER A 1 101 ? -0.785 -14.609 14.938 1.00 85.31 101 SER A CA 1
ATOM 765 C C . SER A 1 101 ? -0.944 -13.155 15.383 1.00 85.31 101 SER A C 1
ATOM 767 O O . SER A 1 101 ? -1.352 -12.898 16.517 1.00 85.31 101 SER A O 1
ATOM 769 N N . PHE A 1 102 ? -0.708 -12.210 14.471 1.00 87.38 102 PHE A N 1
ATOM 770 C CA . PHE A 1 102 ? -0.875 -10.780 14.706 1.00 87.38 102 PHE A CA 1
ATOM 771 C C . PHE A 1 102 ? -2.297 -10.402 15.122 1.00 87.38 102 PHE A C 1
ATOM 773 O O . PHE A 1 102 ? -2.504 -9.815 16.188 1.00 87.38 102 PHE A O 1
ATOM 780 N N . LEU A 1 103 ? -3.296 -10.813 14.339 1.00 90.88 103 LEU A N 1
ATOM 781 C CA . LEU A 1 103 ? -4.703 -10.536 14.625 1.00 90.88 103 LEU A CA 1
ATOM 782 C C . LEU A 1 103 ? -5.160 -11.195 15.926 1.00 90.88 103 LEU A C 1
ATOM 784 O O . LEU A 1 103 ? -5.878 -10.569 16.705 1.00 90.88 103 LEU A O 1
ATOM 788 N N . LYS A 1 104 ? -4.707 -12.426 16.204 1.00 89.25 104 LYS A N 1
ATOM 789 C CA . LYS A 1 104 ? -5.024 -13.126 17.457 1.00 89.25 104 LYS A CA 1
ATOM 790 C C . LYS A 1 104 ? -4.507 -12.372 18.683 1.00 89.25 104 LYS A C 1
ATOM 792 O O . LYS A 1 104 ? -5.198 -12.338 19.697 1.00 89.25 104 LYS A O 1
ATOM 797 N N . ARG A 1 105 ? -3.310 -11.780 18.608 1.00 86.81 105 ARG A N 1
ATOM 798 C CA . ARG A 1 105 ? -2.725 -11.021 19.725 1.00 86.81 105 ARG A CA 1
ATOM 799 C C . ARG A 1 105 ? -3.329 -9.629 19.875 1.00 86.81 105 ARG A C 1
ATOM 801 O O . ARG A 1 105 ? -3.561 -9.196 20.998 1.00 86.81 105 ARG A O 1
ATOM 808 N N . LYS A 1 106 ? -3.557 -8.918 18.768 1.00 89.06 106 LYS A N 1
ATOM 809 C CA . LYS A 1 106 ? -4.018 -7.521 18.796 1.00 89.06 106 LYS A CA 1
ATOM 810 C C . LYS A 1 106 ? -5.536 -7.372 18.913 1.00 89.06 106 LYS A C 1
ATOM 812 O O . LYS A 1 106 ? -6.001 -6.362 19.427 1.00 89.06 106 LYS A O 1
ATOM 817 N N . GLY A 1 107 ? -6.308 -8.349 18.436 1.00 91.31 107 GLY A N 1
ATOM 818 C CA . GLY A 1 107 ? -7.774 -8.291 18.428 1.00 91.31 107 GLY A CA 1
ATOM 819 C C . GLY A 1 107 ? -8.364 -7.327 17.390 1.00 91.31 107 GLY A C 1
ATOM 820 O O . GLY A 1 107 ? -9.544 -6.987 17.474 1.00 91.31 107 GLY A O 1
ATOM 821 N N . TYR A 1 108 ? -7.561 -6.874 16.424 1.00 94.25 108 TYR A N 1
ATOM 822 C CA . TYR A 1 108 ? -8.006 -5.999 15.340 1.00 94.25 108 TYR A CA 1
ATOM 823 C C . TYR A 1 108 ? -8.889 -6.733 14.326 1.00 94.25 108 TYR A C 1
ATOM 825 O O . TYR A 1 108 ? -8.913 -7.964 14.261 1.00 94.25 108 TYR A O 1
ATOM 833 N N . LYS A 1 109 ? -9.628 -5.965 13.518 1.00 94.62 109 LYS A N 1
ATOM 834 C CA . LYS A 1 109 ? -10.512 -6.505 12.475 1.00 94.62 109 LYS A CA 1
ATOM 835 C C . LYS A 1 109 ? -9.904 -6.283 11.100 1.00 94.62 109 LYS A C 1
ATOM 837 O O . LYS A 1 109 ? -9.432 -5.196 10.806 1.00 94.62 109 LYS A O 1
ATOM 842 N N . ILE A 1 110 ? -9.976 -7.282 10.232 1.00 97.06 110 ILE A N 1
ATOM 843 C CA . ILE A 1 110 ? -9.594 -7.115 8.826 1.00 97.06 110 ILE A CA 1
ATOM 844 C C . ILE A 1 110 ? -10.625 -6.209 8.134 1.00 97.06 110 ILE A C 1
ATOM 846 O O . ILE A 1 110 ? -11.833 -6.406 8.300 1.00 97.06 110 ILE A O 1
ATOM 850 N N . ALA A 1 111 ? -10.157 -5.221 7.369 1.00 97.12 111 ALA A N 1
ATOM 851 C CA . ALA A 1 111 ? -11.014 -4.465 6.462 1.00 97.12 111 ALA A CA 1
ATOM 852 C C . ALA A 1 111 ? -11.545 -5.395 5.346 1.00 97.12 111 ALA A C 1
ATOM 854 O O . ALA A 1 111 ? -10.748 -6.091 4.721 1.00 97.12 111 ALA A O 1
ATOM 855 N N . PRO A 1 112 ? -12.863 -5.438 5.078 1.00 95.88 112 PRO A N 1
ATOM 856 C CA . PRO A 1 112 ? -13.432 -6.300 4.041 1.00 95.88 112 PRO A CA 1
ATOM 857 C C . PRO A 1 112 ? -12.877 -6.043 2.631 1.00 95.88 112 PRO A C 1
ATOM 859 O O . PRO A 1 112 ? -12.774 -4.895 2.210 1.00 95.88 112 PRO A O 1
ATOM 862 N N . ASP A 1 113 ? -12.663 -7.102 1.847 1.00 94.06 113 ASP A N 1
ATOM 863 C CA . ASP A 1 113 ? -12.073 -7.031 0.495 1.00 94.06 113 ASP A CA 1
ATOM 864 C C . ASP A 1 113 ? -12.795 -6.076 -0.473 1.00 94.06 113 ASP A C 1
ATOM 866 O O . ASP A 1 113 ? -12.178 -5.452 -1.334 1.00 94.06 113 ASP A O 1
ATOM 870 N N . HIS A 1 114 ? -14.113 -5.918 -0.331 1.00 92.88 114 HIS A N 1
ATOM 871 C CA . HIS A 1 114 ? -14.909 -5.025 -1.180 1.00 92.88 114 HIS A CA 1
ATOM 872 C C . HIS A 1 114 ? -14.693 -3.530 -0.894 1.00 92.88 114 HIS A C 1
ATOM 874 O O . HIS A 1 114 ? -15.254 -2.697 -1.602 1.00 92.88 114 HIS A O 1
ATOM 880 N N . PHE A 1 115 ? -13.913 -3.178 0.132 1.00 95.12 115 PHE A N 1
ATOM 881 C CA . PHE A 1 115 ? -13.523 -1.793 0.398 1.00 95.12 115 PHE A CA 1
ATOM 882 C C . PHE A 1 115 ? -12.378 -1.319 -0.494 1.00 95.12 115 PHE A C 1
ATOM 884 O O . PHE A 1 115 ? -12.199 -0.115 -0.656 1.00 95.12 115 PHE A O 1
ATOM 891 N N . PHE A 1 116 ? -11.592 -2.243 -1.042 1.00 94.94 116 PHE A N 1
ATOM 892 C CA . PHE A 1 116 ? -10.380 -1.912 -1.775 1.00 94.94 116 PHE A CA 1
ATOM 893 C C . PHE A 1 116 ? -10.656 -1.693 -3.254 1.00 94.94 116 PHE A C 1
ATOM 895 O O . PHE A 1 116 ? -11.612 -2.223 -3.822 1.00 94.94 116 PHE A O 1
ATOM 902 N N . TYR A 1 117 ? -9.775 -0.926 -3.894 1.00 91.50 117 TYR A N 1
ATOM 903 C CA . TYR A 1 117 ? -9.817 -0.726 -5.333 1.00 91.50 117 TYR A CA 1
ATOM 904 C C . TYR A 1 117 ? -9.675 -2.068 -6.065 1.00 91.50 117 TYR A C 1
ATOM 906 O O . TYR A 1 117 ? -8.617 -2.705 -6.036 1.00 91.50 117 TYR A O 1
ATOM 914 N N . GLN A 1 118 ? -10.753 -2.482 -6.730 1.00 83.62 118 GLN A N 1
ATOM 915 C CA . GLN A 1 118 ? -10.795 -3.689 -7.545 1.00 83.62 118 GLN A CA 1
ATOM 916 C C . GLN A 1 118 ? -10.400 -3.345 -8.981 1.00 83.62 118 GLN A C 1
ATOM 918 O O . GLN A 1 118 ? -10.972 -2.447 -9.595 1.00 83.62 118 GLN A O 1
ATOM 923 N N . THR A 1 119 ? -9.443 -4.088 -9.527 1.00 78.81 119 THR A N 1
ATOM 924 C CA . THR A 1 119 ? -9.078 -4.037 -10.945 1.00 78.81 119 THR A CA 1
ATOM 925 C C . THR A 1 119 ? -9.274 -5.423 -11.537 1.00 78.81 119 THR A C 1
ATOM 927 O O . THR A 1 119 ? -9.042 -6.423 -10.852 1.00 78.81 119 THR A O 1
ATOM 930 N N . ARG A 1 120 ? -9.704 -5.511 -12.796 1.00 76.38 120 ARG A N 1
ATOM 931 C CA . ARG A 1 120 ? -9.694 -6.793 -13.504 1.00 76.38 120 ARG A CA 1
ATOM 932 C C . ARG A 1 120 ? -8.322 -6.965 -14.132 1.00 76.38 120 ARG A C 1
ATOM 934 O O . ARG A 1 120 ? -7.763 -6.012 -14.654 1.00 76.38 120 ARG A O 1
ATOM 941 N N . MET A 1 121 ? -7.791 -8.185 -14.157 1.00 68.94 121 MET A N 1
ATOM 942 C CA . MET A 1 121 ? -6.504 -8.442 -14.824 1.00 68.94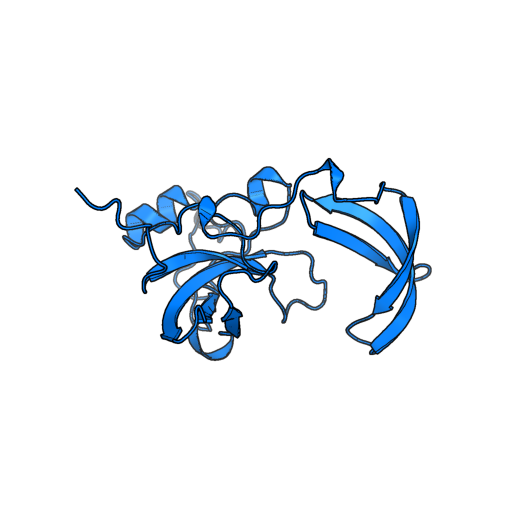 121 MET A CA 1
ATOM 943 C C . MET A 1 121 ? -6.508 -8.033 -16.308 1.00 68.94 121 MET A C 1
ATOM 945 O O . MET A 1 121 ? -5.464 -7.678 -16.839 1.00 68.94 121 MET A O 1
ATOM 949 N N . SER A 1 122 ? -7.678 -8.016 -16.960 1.00 74.94 122 SER A N 1
ATOM 950 C CA . SER A 1 122 ? -7.859 -7.475 -18.317 1.00 74.94 122 SER A CA 1
ATOM 951 C C . SER A 1 122 ? -7.510 -5.992 -18.453 1.00 74.94 122 SER A C 1
ATOM 953 O O . SER A 1 122 ? -7.283 -5.526 -19.565 1.00 74.94 122 SER A O 1
ATOM 955 N N . ASP A 1 123 ? -7.493 -5.261 -17.342 1.00 78.25 123 ASP A N 1
ATOM 956 C CA . ASP A 1 123 ? -7.305 -3.815 -17.293 1.00 78.25 123 ASP A CA 1
ATOM 957 C C . ASP A 1 123 ? -5.827 -3.440 -17.090 1.00 78.25 123 ASP A C 1
ATOM 959 O O . ASP A 1 123 ? -5.503 -2.256 -17.087 1.00 78.25 123 ASP A O 1
ATOM 963 N N . VAL A 1 124 ? -4.924 -4.423 -16.929 1.00 82.19 124 VAL A N 1
ATOM 964 C CA . VAL A 1 124 ? -3.470 -4.219 -16.827 1.00 82.19 124 VAL A CA 1
ATOM 965 C C . VAL A 1 124 ? -2.845 -4.461 -18.211 1.00 82.19 124 VAL A C 1
ATOM 967 O O . VAL A 1 124 ? -2.565 -5.608 -18.557 1.00 82.19 124 VAL A O 1
ATOM 970 N N . PRO A 1 125 ? -2.603 -3.419 -19.032 1.00 87.88 125 PRO A N 1
ATOM 971 C CA . PRO A 1 125 ? -2.187 -3.565 -20.432 1.00 87.88 125 PRO A CA 1
ATOM 972 C C . PRO A 1 125 ? -0.682 -3.847 -20.592 1.00 87.88 125 PRO A C 1
ATOM 974 O O . PRO A 1 125 ? -0.107 -3.564 -21.641 1.00 87.88 125 PRO A O 1
ATOM 977 N N . PHE A 1 126 ? -0.028 -4.355 -19.547 1.00 92.75 126 PHE A N 1
ATOM 978 C CA . PHE A 1 126 ? 1.418 -4.534 -19.496 1.00 92.75 126 PHE A CA 1
ATOM 979 C C . PHE A 1 126 ? 1.789 -6.011 -19.520 1.00 92.75 126 PHE A C 1
ATOM 981 O O . PHE A 1 126 ? 1.087 -6.864 -18.981 1.00 92.75 126 PHE A O 1
ATOM 988 N N . THR A 1 127 ? 2.949 -6.299 -20.098 1.00 93.75 127 THR A N 1
ATOM 989 C CA . THR A 1 127 ? 3.602 -7.608 -20.034 1.00 93.75 127 THR A CA 1
ATOM 990 C C . THR A 1 127 ? 5.032 -7.431 -19.547 1.00 93.75 127 THR A C 1
ATOM 992 O O . THR A 1 127 ? 5.663 -6.410 -19.820 1.00 93.75 127 THR A O 1
ATOM 995 N N . MET A 1 128 ? 5.561 -8.428 -18.841 1.00 95.12 128 MET A N 1
ATOM 996 C CA . MET A 1 128 ? 6.963 -8.429 -18.420 1.00 95.12 128 MET A CA 1
ATOM 997 C C . MET A 1 128 ? 7.896 -8.253 -19.630 1.00 95.12 128 MET A C 1
ATOM 999 O O . MET A 1 128 ? 7.667 -8.855 -20.679 1.00 95.12 128 MET A O 1
ATOM 1003 N N . GLY A 1 129 ? 8.919 -7.410 -19.487 1.00 95.88 129 GLY A N 1
ATOM 1004 C CA . GLY A 1 129 ? 9.853 -7.045 -20.554 1.00 95.88 129 GLY A CA 1
ATOM 1005 C C . GLY A 1 129 ? 9.367 -5.934 -21.492 1.00 95.88 129 GLY A C 1
ATOM 1006 O O . GLY A 1 129 ? 10.106 -5.542 -22.388 1.00 95.88 129 GLY A O 1
ATOM 1007 N N . MET A 1 130 ? 8.152 -5.403 -21.315 1.00 97.38 130 MET A N 1
ATOM 1008 C CA . MET A 1 130 ? 7.694 -4.249 -22.092 1.00 97.38 130 MET A CA 1
ATOM 1009 C C . MET A 1 130 ? 8.491 -2.995 -21.711 1.00 97.38 130 MET A C 1
ATOM 1011 O O . MET A 1 130 ? 8.674 -2.717 -20.526 1.00 97.38 130 MET A O 1
ATOM 1015 N N . HIS A 1 131 ? 8.924 -2.233 -22.714 1.00 96.88 131 HIS A N 1
ATOM 1016 C CA . HIS A 1 131 ? 9.611 -0.955 -22.525 1.00 96.88 131 HIS A CA 1
ATOM 1017 C C . HIS A 1 131 ? 8.615 0.210 -22.524 1.00 96.88 131 HIS A C 1
ATOM 1019 O O . HIS A 1 131 ? 7.623 0.189 -23.257 1.00 96.88 131 HIS A O 1
ATOM 1025 N N . LEU A 1 132 ? 8.887 1.225 -21.707 1.00 96.56 132 LEU A N 1
ATOM 1026 C CA . LEU A 1 132 ? 8.072 2.428 -21.542 1.00 96.56 132 LEU A CA 1
ATOM 1027 C C . LEU A 1 132 ? 8.918 3.606 -21.038 1.00 96.56 132 LEU A C 1
ATOM 1029 O O . LEU A 1 132 ? 10.096 3.454 -20.725 1.00 96.56 132 LEU A O 1
ATOM 1033 N N . GLU A 1 133 ? 8.303 4.781 -20.933 1.00 96.12 133 GLU A N 1
ATOM 1034 C CA . GLU A 1 133 ? 8.874 5.930 -20.228 1.00 96.12 133 GLU A CA 1
ATOM 1035 C C . GLU A 1 133 ? 8.157 6.104 -18.882 1.00 96.12 133 GLU A C 1
ATOM 1037 O O . GLU A 1 133 ? 6.926 6.124 -18.828 1.00 96.12 133 GLU A O 1
ATOM 1042 N N . ALA A 1 134 ? 8.916 6.219 -17.791 1.00 93.81 134 ALA A N 1
ATOM 1043 C CA . ALA A 1 134 ? 8.380 6.393 -16.441 1.00 93.81 134 ALA A CA 1
ATOM 1044 C C . ALA A 1 134 ? 9.071 7.544 -15.705 1.00 93.81 134 ALA A C 1
ATOM 1046 O O . ALA A 1 134 ? 10.224 7.879 -15.979 1.00 93.81 134 ALA A O 1
ATOM 1047 N N . ILE A 1 135 ? 8.354 8.161 -14.764 1.00 91.19 135 ILE A N 1
ATOM 1048 C CA . ILE A 1 135 ? 8.917 9.191 -13.888 1.00 91.19 135 ILE A CA 1
ATOM 1049 C C . ILE A 1 135 ? 9.603 8.498 -12.711 1.00 91.19 135 ILE A C 1
ATOM 1051 O O . ILE A 1 135 ? 8.941 7.872 -11.885 1.00 91.19 135 ILE A O 1
ATOM 1055 N N . ASP A 1 136 ? 10.918 8.660 -12.619 1.00 87.38 136 ASP A N 1
ATOM 1056 C CA . ASP A 1 136 ? 11.708 8.318 -11.437 1.00 87.38 136 ASP A CA 1
ATOM 1057 C C . ASP A 1 136 ? 11.326 9.270 -10.298 1.00 87.38 136 ASP A C 1
ATOM 1059 O O . ASP A 1 136 ? 11.511 10.485 -10.400 1.00 87.38 136 ASP A O 1
ATOM 1063 N N . GLN A 1 137 ? 10.747 8.734 -9.221 1.00 80.19 137 GLN A N 1
ATOM 1064 C CA . GLN A 1 137 ? 10.250 9.541 -8.108 1.00 80.19 137 GLN A CA 1
ATOM 1065 C C . GLN A 1 137 ? 11.370 10.180 -7.277 1.00 80.19 137 GLN A C 1
ATOM 1067 O O . GLN A 1 137 ? 11.097 11.206 -6.649 1.00 80.19 137 GLN A O 1
ATOM 1072 N N . ASN A 1 138 ? 12.595 9.650 -7.309 1.00 79.50 138 ASN A N 1
ATOM 1073 C CA . ASN A 1 138 ? 13.733 10.202 -6.571 1.00 79.50 138 ASN A CA 1
ATOM 1074 C C . ASN A 1 138 ? 14.305 11.416 -7.309 1.00 79.50 138 ASN A C 1
ATOM 1076 O O . ASN A 1 138 ? 14.543 12.464 -6.711 1.00 79.50 138 ASN A O 1
ATOM 1080 N N . GLY A 1 139 ? 14.454 11.304 -8.633 1.00 81.00 139 GLY A N 1
ATOM 1081 C CA . GLY A 1 139 ? 14.956 12.389 -9.480 1.00 81.00 139 GLY A CA 1
ATOM 1082 C C . GLY A 1 139 ? 13.888 13.348 -10.018 1.00 81.00 139 GLY A C 1
ATOM 1083 O O . GLY A 1 139 ? 14.232 14.416 -10.518 1.00 81.00 139 GLY A O 1
ATOM 1084 N N . LYS A 1 140 ? 12.603 12.970 -9.960 1.00 85.38 140 LYS A N 1
ATOM 1085 C CA . LYS A 1 140 ? 11.476 13.634 -10.649 1.00 85.38 140 LYS A CA 1
ATOM 1086 C C . LYS A 1 140 ? 11.731 13.840 -12.150 1.00 85.38 140 LYS A C 1
ATOM 1088 O O . LYS A 1 140 ? 11.323 14.846 -12.727 1.00 85.38 140 LYS A O 1
ATOM 1093 N N . VAL A 1 141 ? 12.397 12.875 -12.784 1.00 90.62 141 VAL A N 1
ATOM 1094 C CA . VAL A 1 141 ? 12.764 12.907 -14.208 1.00 90.62 141 VAL A CA 1
ATOM 1095 C C . VAL A 1 141 ? 12.127 11.755 -14.972 1.00 90.62 141 VAL A C 1
ATOM 1097 O O . VAL A 1 141 ? 11.972 10.657 -14.442 1.00 90.62 141 VAL A O 1
ATOM 1100 N N . LEU A 1 142 ? 11.774 12.008 -16.231 1.00 94.56 142 LEU A N 1
ATOM 1101 C CA . LEU A 1 142 ? 11.319 10.977 -17.157 1.00 94.56 142 LEU A CA 1
ATOM 1102 C C . LEU A 1 142 ? 12.520 10.151 -17.634 1.00 94.56 142 LEU A C 1
ATOM 1104 O O . LEU A 1 142 ? 13.544 10.719 -18.021 1.00 94.56 142 LEU A O 1
ATOM 1108 N N . ARG A 1 143 ? 12.404 8.824 -17.602 1.00 94.38 143 ARG A N 1
ATOM 1109 C CA . ARG A 1 143 ? 13.475 7.898 -17.982 1.00 94.38 143 ARG A CA 1
ATOM 1110 C C . ARG A 1 143 ? 12.931 6.710 -18.784 1.00 94.38 143 ARG A C 1
ATOM 1112 O O . ARG A 1 143 ? 11.799 6.291 -18.529 1.00 94.38 143 ARG A O 1
ATOM 1119 N N . PRO A 1 144 ? 13.739 6.130 -19.691 1.00 96.25 144 PRO A N 1
ATOM 1120 C CA . PRO A 1 144 ? 13.461 4.818 -20.263 1.00 96.25 144 PRO A CA 1
ATOM 1121 C C . PRO A 1 144 ? 13.413 3.759 -19.162 1.00 96.25 144 PRO A C 1
ATOM 1123 O O . PRO A 1 144 ? 14.242 3.766 -18.245 1.00 96.25 144 PRO A O 1
ATOM 1126 N N . ALA A 1 145 ? 12.432 2.871 -19.236 1.00 96.06 145 ALA A N 1
ATOM 1127 C CA . ALA A 1 145 ? 12.215 1.853 -18.230 1.00 96.06 145 ALA A CA 1
ATOM 1128 C C . ALA A 1 145 ? 11.610 0.579 -18.821 1.00 96.06 145 ALA A C 1
ATOM 1130 O O . ALA A 1 145 ? 10.990 0.582 -19.886 1.00 96.06 145 ALA A O 1
ATOM 1131 N N . THR A 1 146 ? 11.743 -0.504 -18.065 1.00 95.81 146 THR A N 1
ATOM 1132 C CA . THR A 1 146 ? 11.268 -1.836 -18.418 1.00 95.81 146 THR A CA 1
ATOM 1133 C C . THR A 1 146 ? 10.340 -2.373 -17.331 1.00 95.81 146 THR A C 1
ATOM 1135 O O . THR A 1 146 ? 10.617 -2.255 -16.135 1.00 95.81 146 THR A O 1
ATOM 1138 N N . VAL A 1 147 ? 9.245 -3.021 -17.734 1.00 95.69 147 VAL A N 1
ATOM 1139 C CA . VAL A 1 147 ? 8.364 -3.767 -16.826 1.00 95.69 147 VAL A CA 1
ATOM 1140 C C . VAL A 1 147 ? 9.090 -5.016 -16.323 1.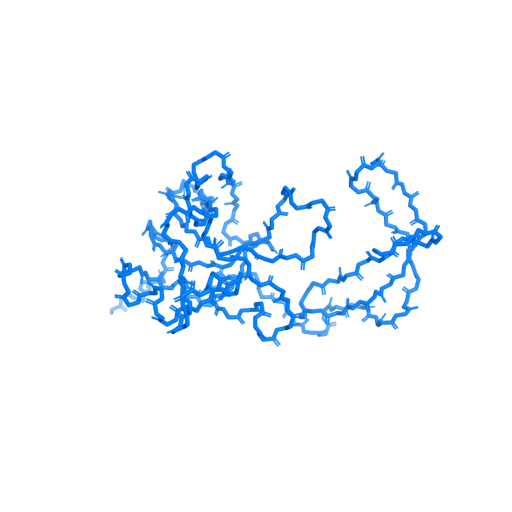00 95.69 147 VAL A C 1
ATOM 1142 O O . VAL A 1 147 ? 9.265 -5.984 -17.064 1.00 95.69 147 VAL A O 1
ATOM 1145 N N . LYS A 1 148 ? 9.494 -5.013 -15.052 1.00 93.31 148 LYS A N 1
ATOM 1146 C CA . LYS A 1 148 ? 10.249 -6.104 -14.415 1.00 93.31 148 LYS A CA 1
ATOM 1147 C C . LYS A 1 148 ? 9.354 -7.190 -13.842 1.00 93.31 148 LYS A C 1
ATOM 1149 O O . LYS A 1 148 ? 9.698 -8.365 -13.895 1.00 93.31 148 LYS A O 1
ATOM 1154 N N . ALA A 1 149 ? 8.191 -6.812 -13.322 1.00 92.06 149 ALA A N 1
ATOM 1155 C CA . ALA A 1 149 ? 7.218 -7.759 -12.800 1.00 92.06 149 ALA A CA 1
ATOM 1156 C C . ALA A 1 149 ? 5.801 -7.184 -12.817 1.00 92.06 149 ALA A C 1
ATOM 1158 O O . ALA A 1 149 ? 5.598 -5.972 -12.782 1.00 92.06 149 ALA A O 1
ATOM 1159 N N . ILE A 1 150 ? 4.822 -8.085 -12.817 1.00 91.94 150 ILE A N 1
ATOM 1160 C CA . ILE A 1 150 ? 3.404 -7.768 -12.648 1.00 91.94 150 ILE A CA 1
ATOM 1161 C C . ILE A 1 150 ? 2.924 -8.523 -11.410 1.00 91.94 150 ILE A C 1
ATOM 1163 O O . ILE A 1 150 ? 3.059 -9.744 -11.323 1.00 91.94 150 ILE A O 1
ATOM 1167 N N . LYS A 1 151 ? 2.421 -7.781 -10.426 1.00 90.38 151 LYS A N 1
ATOM 1168 C CA . LYS A 1 151 ? 2.120 -8.239 -9.066 1.00 90.38 151 LYS A CA 1
ATOM 1169 C C . LYS A 1 151 ? 0.669 -7.877 -8.741 1.00 90.38 151 LYS A C 1
ATOM 1171 O O . LYS A 1 151 ? 0.375 -6.896 -8.051 1.00 90.38 151 LYS A O 1
ATOM 1176 N N . GLY A 1 152 ? -0.249 -8.626 -9.352 1.00 89.81 152 GLY A N 1
ATOM 1177 C CA . GLY A 1 152 ? -1.668 -8.274 -9.409 1.00 89.81 152 GLY A CA 1
ATOM 1178 C C . GLY A 1 152 ? -1.860 -7.004 -10.239 1.00 89.81 152 GLY A C 1
ATOM 1179 O O . GLY A 1 152 ? -1.506 -6.973 -11.415 1.00 89.81 152 GLY A O 1
ATOM 1180 N N . ARG A 1 153 ? -2.366 -5.939 -9.612 1.00 90.38 153 ARG A N 1
ATOM 1181 C CA . ARG A 1 153 ? -2.528 -4.615 -10.241 1.00 90.38 153 ARG A CA 1
ATOM 1182 C C . ARG A 1 153 ? -1.310 -3.695 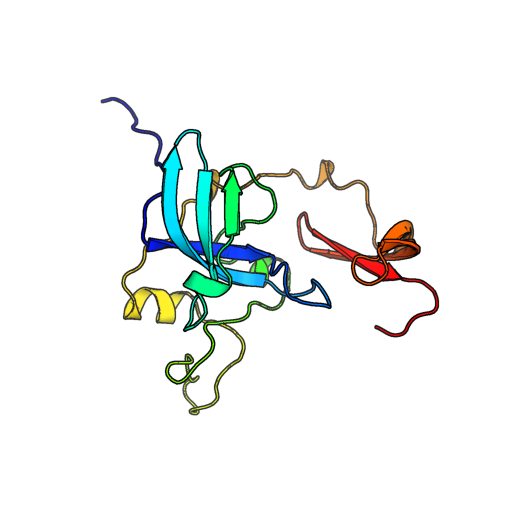-10.128 1.00 90.38 153 ARG A C 1
ATOM 1184 O O . ARG A 1 153 ? -1.379 -2.548 -10.561 1.00 90.38 153 ARG A O 1
ATOM 1191 N N . LEU A 1 154 ? -0.232 -4.159 -9.498 1.00 90.31 154 LEU A N 1
ATOM 1192 C CA . LEU A 1 154 ? 1.016 -3.411 -9.379 1.00 90.31 154 LEU A CA 1
ATOM 1193 C C . LEU A 1 154 ? 1.995 -3.836 -10.465 1.00 90.31 154 LEU A C 1
ATOM 1195 O O . LEU A 1 154 ? 2.105 -5.018 -10.793 1.00 90.31 154 LEU A O 1
ATOM 1199 N N . VAL A 1 155 ? 2.714 -2.859 -11.002 1.00 90.81 155 VAL A N 1
ATOM 1200 C CA . VAL A 1 155 ? 3.733 -3.061 -12.028 1.00 90.81 155 VAL A CA 1
ATOM 1201 C C . VAL A 1 155 ? 5.055 -2.589 -11.450 1.00 90.81 155 VAL A C 1
ATOM 1203 O O . VAL A 1 155 ? 5.182 -1.428 -11.071 1.00 90.81 155 VAL A O 1
ATOM 1206 N N . LEU A 1 156 ? 6.025 -3.496 -11.370 1.00 91.38 156 LEU A N 1
ATOM 1207 C CA . LEU A 1 156 ? 7.382 -3.152 -10.974 1.00 91.38 156 LEU A CA 1
ATOM 1208 C C . LEU A 1 156 ? 8.118 -2.604 -12.194 1.00 91.38 156 LEU A C 1
ATOM 1210 O O . LEU A 1 156 ? 8.228 -3.288 -13.217 1.00 91.38 156 LEU A O 1
ATOM 1214 N N . ILE A 1 157 ? 8.608 -1.376 -12.073 1.00 91.69 157 ILE A N 1
ATOM 1215 C CA . ILE A 1 157 ? 9.325 -0.658 -13.122 1.00 91.69 157 ILE A CA 1
ATOM 1216 C C . ILE A 1 157 ? 10.800 -0.599 -12.742 1.00 91.69 157 ILE A C 1
ATOM 1218 O O . ILE A 1 157 ? 11.136 -0.099 -11.675 1.00 91.69 157 ILE A O 1
ATOM 1222 N N . GLY A 1 158 ? 11.670 -1.097 -13.619 1.00 91.94 158 GLY A N 1
ATOM 1223 C CA . GLY A 1 158 ? 13.115 -0.907 -13.507 1.00 91.94 158 GLY A CA 1
ATOM 1224 C C . GLY A 1 158 ? 13.586 0.107 -14.540 1.00 91.94 158 GLY A C 1
ATOM 1225 O O . GLY A 1 158 ? 13.193 0.013 -15.702 1.00 91.94 158 GLY A O 1
ATOM 1226 N N . PHE A 1 159 ? 14.406 1.071 -14.134 1.00 92.62 159 PHE A N 1
ATOM 1227 C CA . PHE A 1 159 ? 14.940 2.090 -15.038 1.00 92.62 159 PHE A CA 1
ATOM 1228 C C . PHE A 1 159 ? 16.157 1.566 -15.801 1.00 92.62 159 PHE A C 1
ATOM 1230 O O . PHE A 1 159 ? 17.089 1.023 -15.212 1.00 92.62 159 PHE A O 1
ATOM 1237 N N . ASP A 1 160 ? 16.158 1.737 -17.122 1.00 91.94 160 ASP A N 1
ATOM 1238 C CA . ASP A 1 160 ? 17.189 1.156 -17.980 1.00 91.94 160 ASP A CA 1
ATOM 1239 C C . ASP A 1 160 ? 18.547 1.843 -17.737 1.00 91.94 160 ASP A C 1
ATOM 1241 O O . ASP A 1 160 ? 18.646 3.072 -17.686 1.00 91.94 160 ASP A O 1
ATOM 1245 N N . GLY A 1 161 ? 19.612 1.045 -17.601 1.00 86.50 161 GLY A N 1
ATOM 1246 C CA . GLY A 1 161 ? 20.976 1.537 -17.358 1.00 86.50 161 GLY A CA 1
ATOM 1247 C C . GLY A 1 161 ? 21.332 1.799 -15.889 1.00 86.50 161 GLY A C 1
ATOM 1248 O O . GLY A 1 161 ? 22.401 2.350 -15.631 1.00 86.50 161 GLY A O 1
ATOM 1249 N N . TRP A 1 162 ? 20.475 1.400 -14.948 1.00 77.69 162 TRP A N 1
ATOM 1250 C CA . TRP A 1 162 ? 20.719 1.457 -13.505 1.00 77.69 162 TRP A CA 1
ATOM 1251 C C . TRP A 1 162 ? 20.644 0.041 -12.918 1.00 77.69 162 TRP A C 1
ATOM 1253 O O . TRP A 1 162 ? 19.894 -0.794 -13.429 1.00 77.69 162 TRP A O 1
ATOM 1263 N N . GLU A 1 163 ? 21.462 -0.246 -11.902 1.00 67.44 163 GLU A N 1
ATOM 1264 C CA . GLU A 1 163 ? 21.351 -1.502 -11.147 1.00 67.44 163 GLU A CA 1
ATOM 1265 C C . GLU A 1 163 ? 20.056 -1.507 -10.315 1.00 67.44 163 GLU A C 1
ATOM 1267 O O . GLU A 1 163 ? 19.534 -0.441 -9.979 1.00 67.44 163 GLU A O 1
ATOM 1272 N N . GLU A 1 164 ? 19.526 -2.710 -10.064 1.00 57.88 164 GLU A N 1
ATOM 1273 C CA . GLU A 1 164 ? 18.325 -2.951 -9.244 1.00 57.88 164 GLU A CA 1
ATOM 1274 C C . GLU A 1 164 ? 18.614 -2.836 -7.746 1.00 57.88 164 GLU A C 1
ATOM 1276 O O . GLU A 1 164 ? 19.667 -3.356 -7.306 1.00 57.88 164 GLU A O 1
#

Sequence (164 aa):
KSFQTAAWQVDMVCEMFDALDECQSVLKAARVIKVLPEGFVQVGPEGADIVTDSIIVHQSSPILFPVGYAKEHSITLQGPKGDNVDLDENGSADEVLNWVSFLKRKGYKIAPDHFFYQTRMSDVPFTMGMHLEAIDQNGKVLRPATVKAIKGRLVLIGFDGWEE

Radius of gyration: 17.27 Å; chains: 1; bounding box: 55×33×43 Å

InterPro domains:
  IPR004092 Mbt repeat domain [PF02820] (12-82)
  IPR004092 Mbt repeat domain [PF02820] (130-164)
  IPR004092 Mbt repeat domain [PS51079] (97-164)
  IPR004092 Mbt repeat domain [SM00561] (97-164)